Protein AF-A0A099FGS6-F1 (afdb_monomer)

Structure (mmCIF, N/CA/C/O backbone):
data_AF-A0A099FGS6-F1
#
_entry.id   AF-A0A099FGS6-F1
#
loop_
_atom_site.group_PDB
_atom_site.id
_atom_site.type_symbol
_atom_site.label_atom_id
_atom_site.label_alt_id
_atom_site.label_comp_id
_atom_site.label_asym_id
_atom_site.label_entity_id
_atom_site.label_seq_id
_atom_site.pdbx_PDB_ins_code
_atom_site.Cartn_x
_atom_site.Cartn_y
_atom_site.Cartn_z
_atom_site.occupancy
_atom_site.B_iso_or_equiv
_atom_site.auth_seq_id
_atom_site.auth_comp_id
_atom_site.auth_asym_id
_atom_site.auth_atom_id
_atom_site.pdbx_PDB_model_num
ATOM 1 N N . MET A 1 1 ? -41.614 -48.798 18.870 1.00 38.06 1 MET A N 1
ATOM 2 C CA . MET A 1 1 ? -40.513 -47.875 19.216 1.00 38.06 1 MET A CA 1
ATOM 3 C C . MET A 1 1 ? -39.845 -47.436 17.921 1.00 38.06 1 MET A C 1
ATOM 5 O O . MET A 1 1 ? -39.227 -48.260 17.266 1.00 38.06 1 MET A O 1
ATOM 9 N N . LYS A 1 2 ? -40.063 -46.190 17.487 1.00 33.38 2 LYS A N 1
ATOM 10 C CA . LYS A 1 2 ? -39.388 -45.584 16.330 1.00 33.38 2 LYS A CA 1
ATOM 11 C C . LYS A 1 2 ? -38.651 -44.358 16.857 1.00 33.38 2 LYS A C 1
ATOM 13 O O . LYS A 1 2 ? -39.292 -43.408 17.290 1.00 33.38 2 LYS A O 1
ATOM 18 N N . VAL A 1 3 ? -37.326 -44.445 16.904 1.00 41.66 3 VAL A N 1
ATOM 19 C CA . VAL A 1 3 ? -36.440 -43.338 17.270 1.00 41.66 3 VAL A CA 1
ATOM 20 C C . VAL A 1 3 ? -36.176 -42.555 15.991 1.00 41.66 3 VAL A C 1
ATOM 22 O 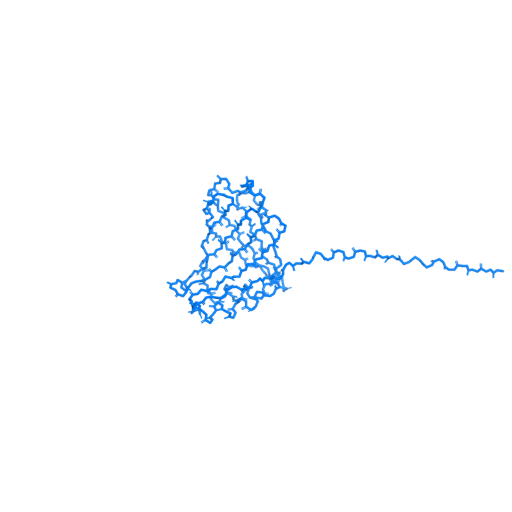O . VAL A 1 3 ? -35.511 -43.053 15.085 1.00 41.66 3 VAL A O 1
ATOM 25 N N . THR A 1 4 ? -36.753 -41.362 15.886 1.00 43.75 4 THR A N 1
ATOM 26 C CA . THR A 1 4 ? -36.512 -40.452 14.764 1.00 43.75 4 THR A CA 1
ATOM 27 C C . THR A 1 4 ? -35.318 -39.575 15.124 1.00 43.75 4 THR A C 1
ATOM 29 O O . THR A 1 4 ? -35.406 -38.726 16.007 1.00 43.75 4 THR A O 1
ATOM 32 N N . CYS A 1 5 ? -34.182 -39.820 14.475 1.00 41.62 5 CYS A N 1
ATOM 33 C CA . CYS A 1 5 ? -32.959 -39.045 14.650 1.00 41.62 5 CYS A CA 1
ATOM 34 C C . CYS A 1 5 ? -33.122 -37.693 13.934 1.00 41.62 5 CYS A C 1
ATOM 36 O O . CYS A 1 5 ? -33.170 -37.639 12.706 1.00 41.62 5 CYS A O 1
ATOM 38 N N . ILE A 1 6 ? -33.249 -36.605 14.696 1.00 49.00 6 ILE A N 1
ATOM 39 C CA . ILE A 1 6 ? -33.266 -35.234 14.171 1.00 49.00 6 ILE A CA 1
ATOM 40 C C . ILE A 1 6 ? -31.815 -34.850 13.880 1.00 49.00 6 ILE A C 1
ATOM 42 O O . ILE A 1 6 ? -31.048 -34.536 14.787 1.00 49.00 6 ILE A O 1
ATOM 46 N N . SER A 1 7 ? -31.426 -34.918 12.611 1.00 46.38 7 SER A N 1
ATOM 47 C CA . SER A 1 7 ? -30.114 -34.465 12.154 1.00 46.38 7 SER A CA 1
ATOM 48 C C . SER A 1 7 ? -30.174 -32.951 11.923 1.00 46.38 7 SER A C 1
ATOM 50 O O . SER A 1 7 ? -30.642 -32.494 10.882 1.00 46.38 7 SER A O 1
ATOM 52 N N . LEU A 1 8 ? -29.741 -32.162 12.913 1.00 46.81 8 LEU A N 1
ATOM 53 C CA . LEU A 1 8 ? -29.487 -30.730 12.745 1.00 46.81 8 LEU A CA 1
ATOM 54 C C . LEU A 1 8 ? -28.248 -30.546 11.855 1.00 46.81 8 LEU A C 1
ATOM 56 O O . LEU A 1 8 ? -27.115 -30.649 12.321 1.00 46.81 8 LEU A O 1
ATOM 60 N N . CYS A 1 9 ? -28.453 -30.245 10.572 1.00 40.44 9 CYS A N 1
ATOM 61 C CA . CYS A 1 9 ? -27.411 -29.633 9.752 1.00 40.44 9 CYS A CA 1
ATOM 62 C C . CYS A 1 9 ? -27.232 -28.182 10.211 1.00 40.44 9 CYS A C 1
ATOM 64 O O . CYS A 1 9 ? -27.965 -27.284 9.802 1.00 40.44 9 CYS A O 1
ATOM 66 N N . LEU A 1 10 ? -26.250 -27.970 11.086 1.00 44.59 10 LEU A N 1
ATOM 67 C CA . LEU A 1 10 ? -25.699 -26.658 11.393 1.00 44.59 10 LEU A CA 1
ATOM 68 C C . LEU A 1 10 ? -24.985 -26.147 10.129 1.00 44.59 10 LEU A C 1
ATOM 70 O O . LEU A 1 10 ? -23.812 -26.434 9.894 1.00 44.59 10 LEU A O 1
ATOM 74 N N . SER A 1 11 ? -25.704 -25.432 9.266 1.00 49.66 11 SER A N 1
ATOM 75 C CA . SER A 1 11 ? -25.095 -24.680 8.170 1.00 49.66 11 SER A CA 1
ATOM 76 C C . SER A 1 11 ? -24.350 -23.490 8.767 1.00 49.66 11 SER A C 1
ATOM 78 O O . SER A 1 11 ? -24.903 -22.406 8.931 1.00 49.66 11 SER A O 1
ATOM 80 N N . ALA A 1 12 ? -23.087 -23.711 9.132 1.00 48.09 12 ALA A N 1
ATOM 81 C CA . ALA A 1 12 ? -22.149 -22.638 9.401 1.00 48.09 12 ALA A CA 1
ATOM 82 C C . ALA A 1 12 ? -22.010 -21.810 8.116 1.00 48.09 12 ALA A C 1
ATOM 84 O O . ALA A 1 12 ? -21.337 -22.209 7.165 1.00 48.09 12 ALA A O 1
ATOM 85 N N . LEU A 1 13 ? -22.699 -20.668 8.088 1.00 46.44 13 LEU A N 1
ATOM 86 C CA . LEU A 1 13 ? -22.450 -19.559 7.178 1.00 46.44 13 LEU A CA 1
ATOM 87 C C . LEU A 1 13 ? -21.025 -19.061 7.438 1.00 46.44 13 LEU A C 1
ATOM 89 O O . LEU A 1 13 ? -20.794 -18.101 8.167 1.00 46.44 13 LEU A O 1
ATOM 93 N N . LEU A 1 14 ? -20.051 -19.752 6.849 1.00 39.25 14 LEU A N 1
ATOM 94 C CA . LEU A 1 14 ? -18.717 -19.227 6.623 1.00 39.25 14 LEU A CA 1
ATOM 95 C C . LEU A 1 14 ? -18.852 -18.146 5.551 1.00 39.25 14 LEU A C 1
ATOM 97 O O . LEU A 1 14 ? -18.531 -18.351 4.382 1.00 39.25 14 LEU A O 1
ATOM 101 N N . TRP A 1 15 ? -19.339 -16.974 5.954 1.00 41.28 15 TRP A N 1
ATOM 102 C CA . TRP A 1 15 ? -19.013 -15.728 5.275 1.00 41.28 15 TRP A CA 1
ATOM 103 C C . TRP A 1 15 ? -17.529 -15.457 5.515 1.00 41.28 15 TRP A C 1
ATOM 105 O O . TRP A 1 15 ? -17.137 -14.596 6.296 1.00 41.28 15 TRP A O 1
ATOM 115 N N . GLY A 1 16 ? -16.685 -16.250 4.854 1.00 36.53 16 GLY A N 1
ATOM 116 C CA . GLY A 1 16 ? -15.336 -15.824 4.558 1.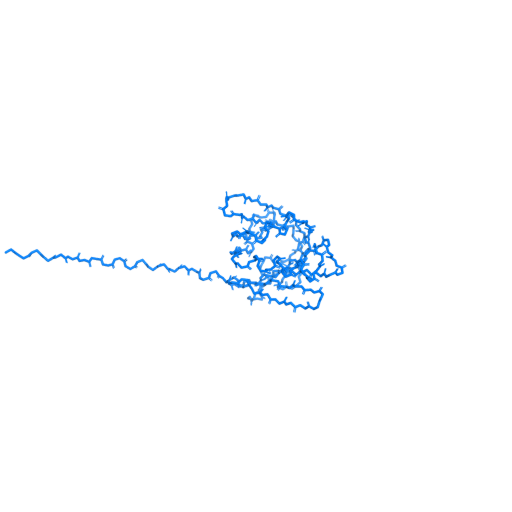00 36.53 16 GLY A CA 1
ATOM 117 C C . GLY A 1 16 ? -15.483 -14.615 3.655 1.00 36.53 16 GLY A C 1
ATOM 118 O O . GLY A 1 16 ? -15.834 -14.765 2.486 1.00 36.53 16 GLY A O 1
ATOM 119 N N . SER A 1 17 ? -15.284 -13.422 4.213 1.00 40.91 17 SER A N 1
ATOM 120 C CA . SER A 1 17 ? -15.055 -12.221 3.425 1.00 40.91 17 SER A CA 1
ATOM 121 C C . SER A 1 17 ? -14.037 -12.596 2.359 1.00 40.91 17 SER A C 1
ATOM 123 O O . SER A 1 17 ? -12.929 -13.028 2.689 1.00 40.91 17 SER A O 1
ATOM 125 N N . ALA A 1 18 ? -14.430 -12.524 1.089 1.00 43.59 18 ALA A N 1
ATOM 126 C CA . ALA A 1 18 ? -13.486 -12.647 -0.001 1.00 43.59 18 ALA A CA 1
ATOM 127 C C . ALA A 1 18 ? -12.505 -11.485 0.168 1.00 43.59 18 ALA A C 1
ATOM 129 O O . ALA A 1 18 ? -12.813 -10.358 -0.208 1.00 43.59 18 ALA A O 1
ATOM 130 N N . ALA A 1 19 ? -11.374 -11.739 0.830 1.00 53.84 19 ALA A N 1
ATOM 131 C CA . ALA A 1 19 ? -10.258 -10.814 0.842 1.00 53.84 19 ALA A CA 1
ATOM 132 C C . ALA A 1 19 ? -9.954 -10.523 -0.627 1.00 53.84 19 ALA A C 1
ATOM 134 O O . ALA A 1 19 ? -9.747 -11.463 -1.409 1.00 53.84 19 ALA A O 1
ATOM 135 N N . GLY A 1 20 ? -10.044 -9.249 -1.006 1.00 59.88 20 GLY A N 1
ATOM 136 C CA . GLY A 1 20 ? -9.745 -8.822 -2.358 1.00 59.88 20 GLY A CA 1
ATOM 137 C C . GLY A 1 20 ? -8.359 -9.341 -2.716 1.00 59.88 20 GLY A C 1
ATOM 138 O O . GLY A 1 20 ? -7.418 -9.269 -1.932 1.00 59.88 20 GLY A O 1
ATOM 139 N N . ALA A 1 21 ? -8.215 -9.964 -3.879 1.00 78.38 21 ALA A N 1
ATOM 140 C CA . ALA A 1 21 ? -6.875 -10.278 -4.341 1.00 78.38 21 ALA A CA 1
ATOM 141 C C . ALA A 1 21 ? -6.220 -8.965 -4.783 1.00 78.38 21 ALA A C 1
ATOM 143 O O . ALA A 1 21 ? -6.818 -8.200 -5.545 1.00 78.38 21 ALA A O 1
ATOM 144 N N . TRP A 1 22 ? -4.987 -8.723 -4.337 1.00 90.06 22 TRP A N 1
ATOM 145 C CA . TRP A 1 22 ? -4.193 -7.603 -4.832 1.00 90.06 22 TRP A CA 1
ATOM 146 C C . TRP A 1 22 ? -4.107 -7.663 -6.358 1.00 90.06 22 TRP A C 1
ATOM 148 O O . TRP A 1 22 ? -3.670 -8.659 -6.940 1.00 90.06 22 TRP A O 1
ATOM 158 N N . THR A 1 23 ? -4.520 -6.582 -7.005 1.00 92.62 23 THR A N 1
ATOM 159 C CA . THR A 1 23 ? -4.425 -6.404 -8.453 1.00 92.62 23 THR A CA 1
ATOM 160 C C . THR A 1 23 ? -3.097 -5.746 -8.798 1.00 92.62 23 THR A C 1
ATOM 162 O O . THR A 1 23 ? -2.574 -4.943 -8.027 1.00 92.62 23 THR A O 1
ATOM 165 N N . LEU A 1 24 ? -2.533 -6.101 -9.954 1.00 93.75 24 LEU A N 1
ATOM 166 C CA . LEU A 1 24 ? -1.245 -5.594 -10.414 1.00 93.75 24 LEU A CA 1
ATOM 167 C C . LEU A 1 24 ? -1.373 -4.873 -11.743 1.00 93.75 24 LEU A C 1
ATOM 169 O O . LEU A 1 24 ? -1.737 -5.472 -12.752 1.00 93.75 24 LEU A O 1
ATOM 173 N N . ASN A 1 25 ? -0.951 -3.617 -11.745 1.00 94.88 25 ASN A N 1
ATOM 174 C CA . ASN A 1 25 ? -0.792 -2.801 -12.934 1.00 94.88 25 ASN A CA 1
ATOM 175 C C . ASN A 1 25 ? 0.702 -2.587 -13.175 1.00 94.88 25 ASN A C 1
ATOM 177 O O . ASN A 1 25 ? 1.429 -2.127 -12.293 1.00 94.88 25 ASN A O 1
ATOM 181 N N . LYS A 1 26 ? 1.181 -2.954 -14.364 1.00 95.44 26 LYS A N 1
ATOM 182 C CA . LYS A 1 26 ? 2.597 -2.855 -14.735 1.00 95.44 26 LYS A CA 1
ATOM 183 C C . LYS A 1 26 ? 2.749 -1.870 -15.883 1.00 95.44 26 LYS A C 1
ATOM 185 O O . LYS A 1 26 ? 2.066 -1.995 -16.893 1.00 95.44 26 LYS A O 1
ATOM 190 N N . SER A 1 27 ? 3.697 -0.957 -15.749 1.00 94.75 27 SER A N 1
ATOM 191 C CA . SER A 1 27 ? 4.166 -0.089 -16.829 1.00 94.75 27 SER A CA 1
ATOM 192 C C . SER A 1 27 ? 5.647 -0.362 -17.104 1.00 94.75 27 SER A C 1
ATOM 194 O O . SER A 1 27 ? 6.284 -1.167 -16.422 1.00 94.75 27 SER A O 1
ATOM 196 N N . ALA A 1 28 ? 6.226 0.305 -18.108 1.00 93.31 28 ALA A N 1
ATOM 197 C CA . ALA A 1 28 ? 7.639 0.119 -18.454 1.00 93.31 28 ALA A CA 1
ATOM 198 C C . ALA A 1 28 ? 8.583 0.361 -17.256 1.00 93.31 28 ALA A C 1
ATOM 200 O O . ALA A 1 28 ? 9.529 -0.400 -17.054 1.00 93.31 28 ALA A O 1
ATOM 201 N N . ASN A 1 29 ? 8.277 1.378 -16.441 1.00 94.88 29 ASN A N 1
ATOM 202 C CA . ASN A 1 29 ? 9.137 1.880 -15.364 1.00 94.88 29 ASN A CA 1
ATOM 203 C C . ASN A 1 29 ? 8.424 2.008 -14.009 1.00 94.88 29 ASN A C 1
ATOM 205 O O . ASN A 1 29 ? 8.921 2.707 -13.128 1.00 94.88 29 ASN A O 1
ATOM 209 N N . SER A 1 30 ? 7.259 1.382 -13.840 1.00 95.62 30 SER A N 1
ATOM 210 C CA . SER A 1 30 ? 6.518 1.399 -12.578 1.00 95.62 30 SER A CA 1
ATOM 211 C C . SER A 1 30 ? 5.647 0.161 -12.419 1.00 95.62 30 SER A C 1
ATOM 213 O O . SER A 1 30 ? 5.263 -0.486 -13.399 1.00 95.62 30 SER A O 1
ATOM 215 N N . VAL A 1 31 ? 5.338 -0.166 -11.168 1.00 95.56 31 VAL A N 1
ATOM 216 C CA . VAL A 1 31 ? 4.354 -1.187 -10.800 1.00 95.56 31 VAL A CA 1
ATOM 217 C C . VAL A 1 31 ? 3.483 -0.621 -9.705 1.00 95.56 31 VAL A C 1
ATOM 219 O O . VAL A 1 31 ? 4.007 -0.105 -8.723 1.00 95.56 31 VAL A O 1
ATOM 222 N N . THR A 1 32 ? 2.176 -0.779 -9.864 1.00 95.25 32 THR A N 1
ATOM 223 C CA . THR A 1 32 ? 1.182 -0.480 -8.839 1.00 95.25 32 THR A CA 1
ATOM 224 C C . THR A 1 32 ? 0.494 -1.776 -8.447 1.00 95.25 32 THR A C 1
ATOM 226 O O . THR A 1 32 ? -0.095 -2.456 -9.289 1.00 95.25 32 THR A O 1
ATOM 229 N N . ALA A 1 33 ? 0.584 -2.120 -7.168 1.00 94.06 33 ALA A N 1
ATOM 230 C CA . ALA A 1 33 ? -0.249 -3.130 -6.542 1.00 94.06 33 ALA A CA 1
ATOM 231 C C . ALA A 1 33 ? -1.390 -2.415 -5.824 1.00 94.06 33 ALA A C 1
ATOM 233 O O . ALA A 1 33 ? -1.129 -1.480 -5.072 1.00 94.06 33 ALA A O 1
ATOM 234 N N . ASN A 1 34 ? -2.633 -2.817 -6.053 1.00 94.88 34 ASN A N 1
ATOM 235 C CA . ASN A 1 34 ? -3.782 -2.169 -5.433 1.00 94.88 34 ASN A CA 1
ATOM 236 C C . ASN A 1 34 ? -4.829 -3.171 -4.965 1.00 94.88 34 ASN A C 1
ATOM 238 O O . ASN A 1 34 ? -4.986 -4.246 -5.539 1.00 94.88 34 ASN A O 1
ATOM 242 N N . GLU A 1 35 ? -5.584 -2.777 -3.954 1.00 94.25 35 GLU A N 1
ATOM 243 C CA . GLU A 1 35 ? -6.701 -3.541 -3.422 1.00 94.25 35 GLU A CA 1
ATOM 244 C C . GLU A 1 35 ? -7.816 -2.591 -2.985 1.00 94.25 35 GLU A C 1
ATOM 246 O O . GLU A 1 35 ? -7.571 -1.431 -2.653 1.00 94.25 35 GLU A O 1
ATOM 251 N N . ILE A 1 36 ? -9.048 -3.088 -3.002 1.00 93.81 36 ILE A N 1
ATOM 252 C CA . ILE A 1 36 ? -10.213 -2.401 -2.455 1.00 93.81 36 ILE A CA 1
ATOM 253 C C . ILE A 1 36 ? -10.720 -3.225 -1.277 1.00 93.81 36 ILE A C 1
ATOM 255 O O . ILE A 1 36 ? -11.008 -4.412 -1.431 1.00 93.81 36 ILE A O 1
ATOM 259 N N . VAL A 1 37 ? -10.849 -2.584 -0.117 1.00 92.00 37 VAL A N 1
ATOM 260 C CA . VAL A 1 37 ? -11.366 -3.187 1.110 1.00 92.00 37 VAL A CA 1
ATOM 261 C C . VAL A 1 37 ? -12.439 -2.281 1.692 1.00 92.00 37 VAL A C 1
ATOM 263 O O . VAL A 1 37 ? -12.150 -1.209 2.220 1.00 92.00 37 VAL A O 1
ATOM 266 N N . GLY A 1 38 ? -13.695 -2.719 1.596 1.00 91.56 38 GLY A N 1
ATOM 267 C CA . GLY A 1 38 ? -14.835 -1.911 2.021 1.00 91.56 38 GLY A CA 1
ATOM 268 C C . GLY A 1 38 ? -14.932 -0.608 1.223 1.00 91.56 38 GLY A C 1
ATOM 269 O O . GLY A 1 38 ? -15.000 -0.636 -0.004 1.00 91.56 38 GLY A O 1
ATOM 270 N N . ASP A 1 39 ? -14.935 0.524 1.926 1.00 92.31 39 ASP A N 1
ATOM 271 C CA . ASP A 1 39 ? -14.970 1.881 1.368 1.00 92.31 39 ASP A CA 1
ATOM 272 C C . ASP A 1 39 ? -13.572 2.462 1.093 1.00 92.31 39 ASP A C 1
ATOM 274 O O . ASP A 1 39 ? -13.454 3.635 0.739 1.00 92.31 39 ASP A O 1
ATOM 278 N N . ARG A 1 40 ? -12.502 1.667 1.236 1.00 92.69 40 ARG A N 1
ATOM 279 C CA . ARG A 1 40 ? -11.123 2.117 1.024 1.00 92.69 40 ARG A CA 1
ATOM 280 C C . ARG A 1 40 ? -10.479 1.434 -0.170 1.00 92.69 40 ARG A C 1
ATOM 282 O O . ARG A 1 40 ? -10.608 0.227 -0.355 1.00 92.69 40 ARG A O 1
ATOM 289 N N . ALA A 1 41 ? -9.720 2.201 -0.942 1.00 93.94 41 ALA A N 1
ATOM 290 C CA . ALA A 1 41 ? -8.766 1.670 -1.907 1.00 93.94 41 ALA A CA 1
ATOM 291 C C . ALA A 1 41 ? -7.351 1.916 -1.391 1.00 93.94 41 ALA A C 1
ATOM 293 O O . ALA A 1 41 ? -7.021 3.035 -1.017 1.00 93.94 41 ALA A O 1
ATOM 294 N N . ILE A 1 42 ? -6.514 0.885 -1.382 1.00 93.75 42 ILE A N 1
ATOM 295 C CA . ILE A 1 42 ? -5.093 0.991 -1.063 1.00 93.75 42 ILE A CA 1
ATOM 296 C C . ILE A 1 42 ? -4.281 0.702 -2.318 1.00 93.75 42 ILE A C 1
ATOM 298 O O . ILE A 1 42 ? -4.579 -0.226 -3.069 1.00 93.75 42 ILE A O 1
ATOM 302 N N . SER A 1 43 ? -3.244 1.494 -2.555 1.00 94.19 43 SER A N 1
ATOM 303 C CA . SER A 1 43 ? -2.287 1.265 -3.626 1.00 94.19 43 SER A CA 1
ATOM 304 C C . SER A 1 43 ? -0.861 1.435 -3.125 1.00 94.19 43 SER A C 1
ATOM 306 O O . SER A 1 43 ? -0.572 2.282 -2.282 1.00 94.19 43 SER A O 1
ATOM 308 N N . ILE A 1 44 ? 0.033 0.602 -3.642 1.00 93.38 44 ILE A N 1
ATOM 309 C CA . ILE A 1 44 ? 1.466 0.649 -3.389 1.00 93.38 44 ILE A CA 1
ATOM 310 C C . ILE A 1 44 ? 2.155 0.665 -4.740 1.00 93.38 44 ILE A C 1
ATOM 312 O O . ILE A 1 44 ? 2.020 -0.269 -5.533 1.00 93.38 44 ILE A O 1
ATOM 316 N N . THR A 1 45 ? 2.884 1.741 -4.997 1.00 94.38 45 THR A N 1
ATOM 317 C CA . THR A 1 45 ? 3.506 2.011 -6.286 1.00 94.38 45 THR A CA 1
ATOM 318 C C . THR A 1 45 ? 5.009 2.160 -6.135 1.00 94.38 45 THR A C 1
ATOM 320 O O . THR A 1 45 ? 5.484 2.863 -5.247 1.00 94.38 45 THR A O 1
ATOM 323 N N . CYS A 1 46 ? 5.763 1.525 -7.029 1.00 93.81 46 CYS A N 1
ATOM 324 C CA . CYS A 1 46 ? 7.191 1.772 -7.196 1.00 93.81 46 CYS A CA 1
ATOM 325 C C . CYS A 1 46 ? 7.482 2.424 -8.543 1.00 93.81 46 CYS A C 1
ATOM 327 O O . CYS A 1 46 ? 6.734 2.242 -9.509 1.00 93.81 46 CYS A O 1
ATOM 329 N N . TYR A 1 47 ? 8.620 3.111 -8.618 1.00 95.06 47 TYR A N 1
ATOM 330 C CA . TYR A 1 47 ? 9.125 3.712 -9.845 1.00 95.06 47 TYR A CA 1
ATOM 331 C C . TYR A 1 47 ? 10.608 3.394 -10.037 1.00 95.06 47 TYR A C 1
ATOM 333 O O . TYR A 1 47 ? 11.391 3.486 -9.098 1.00 95.06 47 TYR A O 1
ATOM 341 N N . ARG A 1 48 ? 11.023 3.103 -11.275 1.00 94.69 48 ARG A N 1
ATOM 342 C CA . ARG A 1 48 ? 12.430 2.831 -11.629 1.00 94.69 48 ARG A CA 1
ATOM 343 C C . ARG A 1 48 ? 13.370 3.993 -11.312 1.00 94.69 48 ARG A C 1
ATOM 345 O O . ARG A 1 48 ? 14.523 3.775 -10.972 1.00 94.69 48 ARG A O 1
ATOM 352 N N . HIS A 1 49 ? 12.893 5.228 -11.451 1.00 93.12 49 HIS A N 1
ATOM 353 C CA . HIS A 1 49 ? 13.694 6.423 -11.174 1.00 93.12 49 HIS A CA 1
ATOM 354 C C . HIS A 1 49 ? 13.815 6.733 -9.671 1.00 93.12 49 HIS A C 1
ATOM 356 O O . HIS A 1 49 ? 14.528 7.661 -9.308 1.00 93.12 49 HIS A O 1
ATOM 362 N N . ALA A 1 50 ? 13.123 5.977 -8.812 1.00 91.31 50 ALA A N 1
ATOM 363 C CA . ALA A 1 50 ? 13.136 6.142 -7.364 1.00 91.31 50 ALA A CA 1
ATOM 364 C C . ALA A 1 50 ? 13.195 4.763 -6.663 1.00 91.31 50 ALA A C 1
ATOM 366 O O . ALA A 1 50 ? 12.249 4.372 -5.978 1.00 91.31 50 ALA A O 1
ATOM 367 N N . PRO A 1 51 ? 14.285 3.992 -6.858 1.00 87.25 51 PRO A N 1
ATOM 368 C CA . PRO A 1 51 ? 14.408 2.615 -6.365 1.00 87.25 51 PRO A CA 1
ATOM 369 C C . PRO A 1 51 ? 14.603 2.527 -4.842 1.00 87.25 51 PRO A C 1
ATOM 371 O O . PRO A 1 51 ? 14.653 1.442 -4.277 1.00 87.25 51 PRO A O 1
ATOM 374 N N . ASP A 1 52 ? 14.731 3.656 -4.154 1.00 88.94 52 ASP A N 1
ATOM 375 C CA . ASP A 1 52 ? 14.872 3.740 -2.702 1.00 88.94 52 ASP A CA 1
ATOM 376 C C . ASP A 1 52 ? 13.524 3.912 -1.984 1.00 88.94 52 ASP A C 1
ATOM 378 O O . ASP A 1 52 ? 13.484 3.973 -0.753 1.00 88.94 52 ASP A O 1
ATOM 382 N N . ARG A 1 53 ? 12.410 4.001 -2.725 1.00 90.12 53 ARG A N 1
ATOM 383 C CA . ARG A 1 53 ? 11.103 4.343 -2.158 1.00 90.12 53 ARG A CA 1
ATOM 384 C C . ARG A 1 53 ? 9.916 3.706 -2.878 1.00 90.12 53 ARG A C 1
ATOM 386 O O . ARG A 1 53 ? 9.937 3.451 -4.078 1.00 90.12 53 ARG A O 1
ATOM 393 N N . ILE A 1 54 ? 8.844 3.506 -2.120 1.00 90.94 54 ILE A N 1
ATOM 394 C CA . ILE A 1 54 ? 7.507 3.185 -2.625 1.00 90.94 54 ILE A CA 1
ATOM 395 C C . ILE A 1 54 ? 6.519 4.233 -2.139 1.00 90.94 54 ILE A C 1
ATOM 397 O O . ILE A 1 54 ? 6.595 4.702 -1.004 1.00 90.94 54 ILE A O 1
ATOM 401 N N . THR A 1 55 ? 5.572 4.577 -2.997 1.00 92.31 55 THR A N 1
ATOM 402 C CA . THR A 1 55 ? 4.432 5.409 -2.635 1.00 92.31 55 THR A CA 1
ATOM 403 C C . THR A 1 55 ? 3.308 4.504 -2.168 1.00 92.31 55 THR A C 1
ATOM 405 O O . THR A 1 55 ? 2.915 3.593 -2.894 1.00 92.31 55 THR A O 1
ATOM 408 N N . ILE A 1 56 ? 2.780 4.759 -0.978 1.00 92.81 56 ILE A N 1
ATOM 409 C CA . ILE A 1 56 ? 1.514 4.199 -0.516 1.00 92.81 56 ILE A CA 1
ATOM 410 C C . ILE A 1 56 ? 0.443 5.273 -0.650 1.00 92.81 56 ILE A C 1
ATOM 412 O O . ILE A 1 56 ? 0.660 6.419 -0.265 1.00 92.81 56 ILE A O 1
ATOM 416 N N . SER A 1 57 ? -0.709 4.911 -1.195 1.00 93.62 57 SER A N 1
ATOM 417 C CA . SER A 1 57 ? -1.877 5.779 -1.202 1.00 93.62 57 SER A CA 1
ATOM 418 C C . SER A 1 57 ? -3.098 5.024 -0.708 1.00 93.62 57 SER A C 1
ATOM 420 O O . SER A 1 57 ? -3.277 3.847 -1.022 1.00 93.62 57 SER A O 1
ATOM 422 N N . ILE A 1 58 ? -3.911 5.702 0.097 1.00 93.62 58 ILE A N 1
ATOM 423 C CA . ILE A 1 58 ? -5.165 5.182 0.633 1.00 93.62 58 ILE A CA 1
ATOM 424 C C . ILE A 1 58 ? -6.250 6.188 0.279 1.00 93.62 58 ILE A C 1
ATOM 426 O O . ILE A 1 58 ? -6.165 7.339 0.691 1.00 93.62 58 ILE A O 1
ATOM 430 N N . SER A 1 59 ? -7.264 5.768 -0.464 1.00 93.38 59 SER A N 1
ATOM 431 C CA . SER A 1 59 ? -8.377 6.613 -0.895 1.00 93.38 59 SER A CA 1
ATOM 432 C C . SER A 1 59 ? -9.681 6.185 -0.233 1.00 93.38 59 SER A C 1
ATOM 434 O O . SER A 1 59 ? -9.917 4.998 -0.015 1.00 93.38 59 SER A O 1
ATOM 436 N N . ASP A 1 60 ? -10.532 7.159 0.065 1.00 92.62 60 ASP A N 1
ATOM 437 C CA . ASP A 1 60 ? -11.890 7.006 0.569 1.00 92.62 60 ASP A CA 1
ATOM 438 C C . ASP A 1 60 ? -12.847 7.040 -0.618 1.00 92.62 60 ASP A C 1
ATOM 440 O O . ASP A 1 60 ? -13.127 8.085 -1.216 1.00 92.62 60 ASP A O 1
ATOM 444 N N . LEU A 1 61 ? -13.358 5.865 -0.962 1.00 92.62 61 LEU A N 1
ATOM 445 C CA . LEU A 1 61 ? -14.294 5.686 -2.060 1.00 92.62 61 LEU A CA 1
ATOM 446 C C . LEU A 1 61 ? -15.677 6.259 -1.730 1.00 92.62 61 LEU A C 1
ATOM 448 O O . LEU A 1 61 ? -16.439 6.541 -2.650 1.00 92.62 61 LEU A O 1
ATOM 452 N N . SER A 1 62 ? -15.988 6.490 -0.448 1.00 91.94 62 SER A N 1
ATOM 453 C CA . SER A 1 62 ? -17.217 7.180 -0.035 1.00 91.94 62 SER A CA 1
ATOM 454 C C . SER A 1 62 ? -17.151 8.698 -0.235 1.00 91.94 62 SER A C 1
ATOM 456 O O . SER A 1 62 ? -18.178 9.367 -0.136 1.00 91.94 62 SER A O 1
ATOM 458 N N . GLN A 1 63 ? -15.961 9.239 -0.539 1.00 89.25 63 GLN A N 1
ATOM 459 C CA . GLN A 1 63 ? -15.710 10.668 -0.767 1.00 89.25 63 GLN A CA 1
ATOM 460 C C . GLN A 1 63 ? -16.054 11.559 0.439 1.00 89.25 63 GLN A C 1
ATOM 462 O O . GLN A 1 63 ? -16.222 12.768 0.295 1.00 89.25 63 GLN A O 1
ATOM 467 N N . THR A 1 64 ? -16.141 10.987 1.641 1.00 87.25 64 THR A N 1
ATOM 468 C CA . THR A 1 64 ? -16.388 11.756 2.868 1.00 87.25 64 THR A CA 1
ATOM 469 C C . THR A 1 64 ? -15.125 12.438 3.377 1.00 87.25 64 THR A C 1
ATOM 471 O O . THR A 1 64 ? -15.211 13.428 4.099 1.00 87.25 64 THR A O 1
ATOM 474 N N . GLY A 1 65 ? -13.953 11.893 3.034 1.00 81.81 65 GLY A N 1
ATOM 475 C CA . GLY A 1 65 ? -12.667 12.349 3.556 1.00 81.81 65 GLY A CA 1
ATOM 476 C C . GLY A 1 65 ? -12.465 12.004 5.031 1.00 81.81 65 GLY A C 1
ATOM 477 O O . GLY A 1 65 ? -11.522 12.497 5.646 1.00 81.81 65 GLY A O 1
ATOM 478 N N . ARG A 1 66 ? -13.327 11.154 5.611 1.00 79.94 66 ARG A N 1
ATOM 479 C CA . ARG A 1 66 ? -13.255 10.814 7.032 1.00 79.94 66 ARG A CA 1
ATOM 480 C C . ARG A 1 66 ? -11.950 10.083 7.336 1.00 79.94 66 ARG A C 1
ATOM 482 O O . ARG A 1 66 ? -11.696 9.009 6.771 1.00 79.94 66 ARG A O 1
ATOM 489 N N . GLY A 1 67 ? -11.187 10.640 8.271 1.00 74.75 67 GLY A N 1
ATOM 490 C CA . GLY A 1 67 ? -9.863 10.181 8.685 1.00 74.75 67 GLY A CA 1
ATOM 491 C C . GLY A 1 67 ? -8.704 10.790 7.892 1.00 74.75 67 GLY A C 1
ATOM 492 O O . GLY A 1 67 ? -7.569 10.395 8.138 1.00 74.75 67 GLY A O 1
ATOM 493 N N . PHE A 1 68 ? -8.971 11.699 6.943 1.00 79.50 68 PHE A N 1
ATOM 494 C CA . PHE A 1 68 ? -7.986 12.329 6.051 1.00 79.50 68 PHE A CA 1
ATOM 495 C C . PHE A 1 68 ? -7.899 13.856 6.226 1.00 79.50 68 PHE A C 1
ATOM 497 O O . PHE A 1 68 ? -7.446 14.575 5.345 1.00 79.50 68 PHE A O 1
ATOM 504 N N . GLU A 1 69 ? -8.343 14.384 7.364 1.00 79.31 69 GLU A N 1
ATOM 505 C CA . GLU A 1 69 ? -8.580 15.819 7.559 1.00 79.31 69 GLU A CA 1
ATOM 506 C C . GLU A 1 69 ? -7.297 16.646 7.746 1.00 79.31 69 GLU A C 1
ATOM 508 O O . GLU A 1 69 ? -7.324 17.873 7.654 1.00 79.31 69 GLU A O 1
ATOM 513 N N . ARG A 1 70 ? -6.170 15.996 8.047 1.00 80.31 70 ARG A N 1
ATOM 514 C CA . ARG A 1 70 ? -4.891 16.661 8.317 1.00 80.31 70 ARG A CA 1
ATOM 515 C C . ARG A 1 70 ? -3.714 15.742 8.041 1.00 80.31 70 ARG A C 1
ATOM 517 O O . ARG A 1 70 ? -3.842 14.519 8.114 1.00 80.31 70 ARG A O 1
ATOM 524 N N . GLU A 1 71 ? -2.549 16.342 7.819 1.00 82.62 71 GLU A N 1
ATOM 525 C CA . GLU A 1 71 ? -1.293 15.600 7.853 1.00 82.62 71 GLU A CA 1
ATOM 526 C C . GLU A 1 71 ? -1.174 14.878 9.194 1.00 82.62 71 GLU A C 1
ATOM 528 O O . GLU A 1 71 ? -1.287 15.483 10.265 1.00 82.62 71 GLU A O 1
ATOM 533 N N . THR A 1 72 ? -1.021 13.561 9.120 1.00 81.19 72 THR A N 1
ATOM 534 C CA . THR A 1 72 ? -1.019 12.696 10.294 1.00 81.19 72 THR A CA 1
ATOM 535 C C . THR A 1 72 ? 0.124 11.697 10.156 1.00 81.19 72 THR A C 1
ATOM 537 O O . THR A 1 72 ? 0.295 11.113 9.081 1.00 81.19 72 THR A O 1
ATOM 540 N N . PRO A 1 73 ? 0.932 11.489 11.211 1.00 88.75 73 PRO A N 1
ATOM 541 C CA . PRO A 1 73 ? 1.888 10.396 11.224 1.00 88.75 73 PRO A CA 1
ATOM 542 C C . PRO A 1 73 ? 1.123 9.073 11.195 1.00 88.75 73 PRO A C 1
ATOM 544 O O . PRO A 1 73 ? 0.283 8.802 12.055 1.00 88.75 73 PRO A O 1
ATOM 547 N N . LEU A 1 74 ? 1.419 8.248 10.199 1.00 90.94 74 LEU A N 1
ATOM 548 C CA . LEU A 1 74 ? 0.805 6.945 10.010 1.00 90.94 74 LEU A CA 1
ATOM 549 C C . LEU A 1 74 ? 1.800 5.841 10.349 1.00 90.94 74 LEU A C 1
ATOM 551 O O . LEU A 1 74 ? 3.011 5.981 10.170 1.00 90.94 74 LEU A O 1
ATOM 555 N N . MET A 1 75 ? 1.269 4.721 10.824 1.00 93.00 75 MET A N 1
ATOM 556 C CA . MET A 1 75 ? 2.014 3.495 11.065 1.00 93.00 75 MET A CA 1
ATOM 557 C C . MET A 1 75 ? 1.442 2.378 10.197 1.00 93.00 75 MET A C 1
ATOM 559 O O . MET A 1 75 ? 0.299 1.963 10.388 1.00 93.00 75 MET A O 1
ATOM 563 N N . ALA A 1 76 ? 2.241 1.871 9.261 1.00 92.69 76 ALA A N 1
ATOM 564 C CA . ALA A 1 76 ? 1.958 0.625 8.564 1.00 92.69 76 ALA A CA 1
ATOM 565 C C 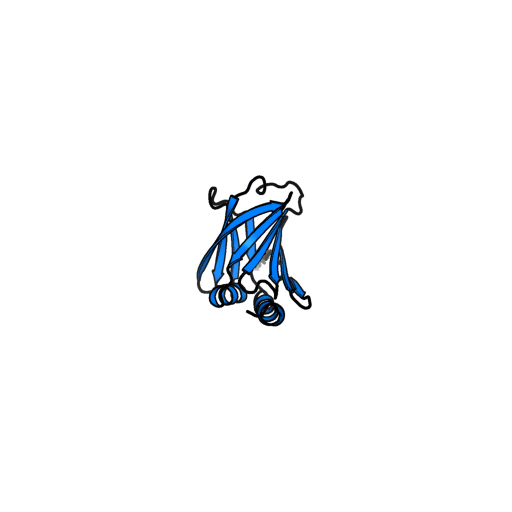. ALA A 1 76 ? 2.461 -0.554 9.399 1.00 92.69 76 ALA A C 1
ATOM 567 O O . ALA A 1 76 ? 3.639 -0.617 9.740 1.00 92.69 76 ALA A O 1
ATOM 568 N N . TRP A 1 77 ? 1.582 -1.504 9.681 1.00 94.25 77 TRP A N 1
ATOM 569 C CA . TRP A 1 77 ? 1.870 -2.778 10.319 1.00 94.25 77 TRP A CA 1
ATOM 570 C C . TRP A 1 77 ? 1.721 -3.888 9.292 1.00 94.25 77 TRP A C 1
ATOM 572 O O . TRP A 1 77 ? 0.624 -4.130 8.792 1.00 94.25 77 TRP A O 1
ATOM 582 N N . VAL A 1 78 ? 2.809 -4.588 8.999 1.00 92.69 78 VAL A N 1
ATOM 583 C CA . VAL A 1 78 ? 2.784 -5.781 8.153 1.00 92.69 78 VAL A CA 1
ATOM 584 C C . VAL A 1 78 ? 3.048 -6.993 9.014 1.00 92.69 78 VAL A C 1
ATOM 586 O O . VAL A 1 78 ? 4.029 -7.026 9.751 1.00 92.69 78 VAL A O 1
ATOM 589 N N . ARG A 1 79 ? 2.170 -7.987 8.928 1.00 94.75 79 ARG A N 1
ATOM 590 C CA . ARG A 1 79 ? 2.254 -9.231 9.692 1.00 94.75 79 ARG A CA 1
ATOM 591 C C . ARG A 1 79 ? 2.553 -10.389 8.754 1.00 94.75 79 ARG A C 1
ATOM 593 O O . ARG A 1 79 ? 1.935 -10.492 7.698 1.00 94.75 79 ARG A O 1
ATOM 600 N N . LEU A 1 80 ? 3.488 -11.250 9.139 1.00 93.56 80 LEU A N 1
ATOM 601 C CA . LEU A 1 80 ? 3.763 -12.518 8.469 1.00 93.56 80 LEU A CA 1
ATOM 602 C C . LEU A 1 80 ? 2.898 -13.647 9.052 1.00 93.56 80 LEU A C 1
ATOM 604 O O . LEU A 1 80 ? 2.519 -13.572 10.223 1.00 93.56 80 LEU A O 1
ATOM 608 N N . PRO A 1 81 ? 2.691 -14.742 8.297 1.00 91.94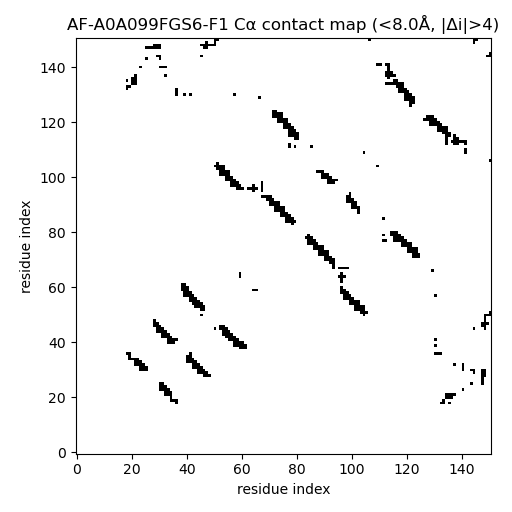 81 PRO A N 1
ATOM 609 C CA . PRO A 1 81 ? 1.977 -15.924 8.787 1.00 91.94 81 PRO A CA 1
ATOM 610 C C . PRO A 1 81 ? 2.594 -16.566 10.040 1.00 91.94 81 PRO A C 1
ATOM 612 O O . PRO A 1 81 ? 1.898 -17.212 10.816 1.00 91.94 81 PRO A O 1
ATOM 615 N N . ASP A 1 82 ? 3.903 -16.387 10.259 1.00 92.88 82 ASP A N 1
ATOM 616 C CA . ASP A 1 82 ? 4.616 -16.881 11.449 1.00 92.88 82 ASP A CA 1
ATOM 617 C C . ASP A 1 82 ? 4.420 -15.996 12.699 1.00 92.88 82 ASP A C 1
ATOM 619 O O . ASP A 1 82 ? 4.985 -16.264 13.758 1.00 92.88 82 ASP A O 1
ATOM 623 N N . GLY A 1 83 ? 3.622 -14.931 12.583 1.00 92.88 83 GLY A N 1
ATOM 624 C CA . GLY A 1 83 ? 3.303 -13.995 13.654 1.00 92.88 83 GLY A CA 1
ATOM 625 C C . GLY A 1 83 ? 4.291 -12.841 13.817 1.00 92.88 83 GLY A C 1
ATOM 626 O O . GLY A 1 83 ? 3.985 -11.891 14.549 1.00 92.88 83 GLY A O 1
ATOM 627 N N . ARG A 1 84 ? 5.439 -12.851 13.123 1.00 94.00 84 ARG A N 1
ATO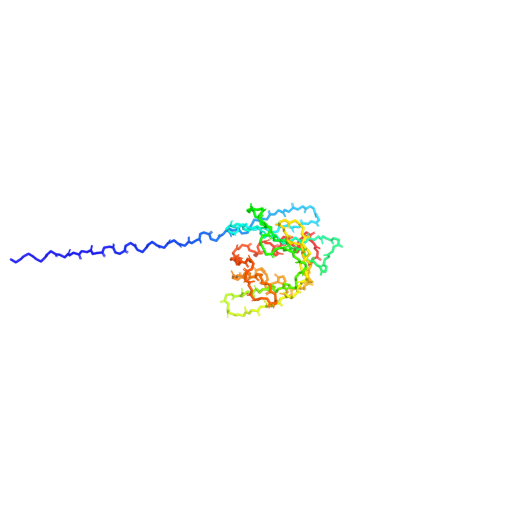M 628 C CA . ARG A 1 84 ? 6.342 -11.694 13.108 1.00 94.00 84 ARG A CA 1
ATOM 629 C C . ARG A 1 84 ? 5.640 -10.497 12.489 1.00 94.00 84 ARG A C 1
ATOM 631 O O . ARG A 1 84 ? 4.879 -10.613 11.533 1.00 94.00 84 ARG A O 1
ATOM 638 N N . THR A 1 85 ? 5.921 -9.325 13.042 1.00 93.50 85 THR A N 1
ATOM 639 C CA . THR A 1 85 ? 5.327 -8.070 12.591 1.00 93.50 85 THR A CA 1
ATOM 640 C C . THR A 1 85 ? 6.425 -7.047 12.362 1.00 93.50 85 THR A C 1
ATOM 642 O O . THR A 1 85 ? 7.319 -6.894 13.194 1.00 93.50 85 THR A O 1
ATOM 645 N N . MET A 1 86 ? 6.349 -6.345 11.240 1.00 91.69 86 MET A N 1
ATOM 646 C CA . MET A 1 86 ? 7.163 -5.177 10.954 1.00 91.69 86 MET A CA 1
ATOM 647 C C . MET A 1 86 ? 6.2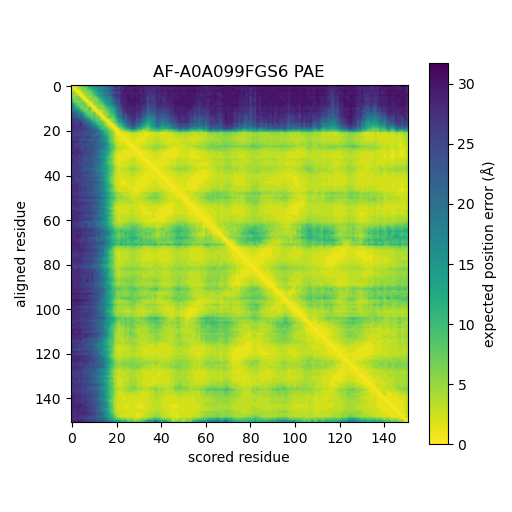87 -3.934 10.955 1.00 91.69 86 MET A C 1
ATOM 649 O O . MET A 1 86 ? 5.109 -3.989 10.602 1.00 91.69 86 MET A O 1
ATOM 653 N N . LYS A 1 87 ? 6.880 -2.818 11.375 1.00 91.25 87 LYS A N 1
ATOM 654 C CA . LYS A 1 87 ? 6.218 -1.526 11.434 1.00 91.25 87 LYS A CA 1
ATOM 655 C C . LYS A 1 87 ? 7.008 -0.478 10.663 1.00 91.25 87 LYS A C 1
ATOM 657 O O . LYS A 1 87 ? 8.237 -0.453 10.759 1.00 91.25 87 LYS A O 1
ATOM 662 N N . TRP A 1 88 ? 6.305 0.400 9.963 1.00 89.12 88 TRP A N 1
ATOM 663 C CA . TRP A 1 88 ? 6.893 1.544 9.275 1.00 89.12 88 TRP A CA 1
ATOM 664 C C . TRP A 1 88 ? 6.092 2.798 9.553 1.00 89.12 88 TRP A C 1
ATOM 666 O O . TRP A 1 88 ? 4.887 2.836 9.319 1.00 89.12 88 TRP A O 1
ATOM 676 N N . SER A 1 89 ? 6.785 3.825 10.029 1.00 89.56 89 SER A N 1
ATOM 677 C CA . SER A 1 89 ? 6.204 5.150 10.177 1.00 89.56 89 SER A CA 1
ATOM 678 C C . SER A 1 89 ? 6.396 5.934 8.884 1.00 89.56 89 SER A C 1
ATOM 680 O O . SER A 1 89 ? 7.474 5.882 8.287 1.00 89.56 89 SER A O 1
ATOM 682 N N . PHE A 1 90 ? 5.360 6.642 8.453 1.00 88.19 90 PHE A N 1
ATOM 683 C CA . PHE A 1 90 ? 5.420 7.574 7.334 1.00 88.19 90 PHE A CA 1
ATOM 684 C C . PHE A 1 90 ? 4.421 8.711 7.555 1.00 88.19 90 PHE A C 1
ATOM 686 O O . PHE A 1 90 ? 3.390 8.523 8.199 1.00 88.19 90 PHE A O 1
ATOM 693 N N . SER A 1 91 ? 4.708 9.895 7.019 1.00 85.19 91 SER A N 1
ATOM 694 C CA . SER A 1 91 ? 3.727 10.982 6.995 1.00 85.19 91 SER A CA 1
ATOM 695 C C . SER A 1 91 ? 2.794 10.791 5.805 1.00 85.19 91 SER A C 1
ATOM 697 O O . SER A 1 91 ? 3.256 10.640 4.671 1.00 85.19 91 SER A O 1
ATOM 699 N N . GLY A 1 92 ? 1.488 10.776 6.066 1.00 82.31 92 GLY A N 1
ATOM 700 C CA . GLY A 1 92 ? 0.475 10.869 5.022 1.00 82.31 92 GLY A CA 1
ATOM 701 C C . GLY A 1 92 ? 0.135 12.332 4.765 1.00 82.31 92 GLY A C 1
ATOM 702 O O . GLY A 1 92 ? -0.282 13.029 5.689 1.00 82.31 92 GLY A O 1
ATOM 703 N N . VAL A 1 93 ? 0.278 12.785 3.520 1.00 87.19 93 VAL A N 1
ATOM 704 C CA . VAL A 1 93 ? -0.211 14.097 3.081 1.00 87.19 93 VAL A CA 1
ATOM 705 C C . VAL A 1 93 ? -1.639 13.925 2.555 1.00 87.19 93 VAL A C 1
ATOM 707 O O . VAL A 1 93 ? -1.849 13.076 1.681 1.00 87.19 93 VAL A O 1
ATOM 710 N N . PRO A 1 94 ? -2.630 14.656 3.098 1.00 87.31 94 PRO A N 1
ATOM 711 C CA . PRO A 1 94 ? -3.986 14.629 2.576 1.00 87.31 94 PRO A CA 1
ATOM 712 C C . PRO A 1 94 ? -4.046 15.134 1.138 1.00 87.31 94 PRO A C 1
ATOM 714 O O . PRO A 1 94 ? -3.540 16.209 0.822 1.00 87.31 94 PRO A O 1
ATOM 717 N N . GLU A 1 95 ? -4.745 14.394 0.290 1.00 86.50 95 GLU A N 1
ATOM 718 C CA . GLU A 1 95 ? -5.044 14.745 -1.094 1.00 86.50 95 GLU A CA 1
ATOM 719 C C . GLU A 1 95 ? -6.552 14.581 -1.324 1.00 86.50 95 GLU A C 1
ATOM 721 O O . GLU A 1 95 ? -7.027 13.618 -1.925 1.00 86.50 95 GLU A O 1
ATOM 726 N N . GLY A 1 96 ? -7.336 15.511 -0.768 1.00 87.00 96 GLY A N 1
ATOM 727 C CA . GLY A 1 96 ? -8.797 15.419 -0.772 1.00 87.00 96 GLY A CA 1
ATOM 728 C C . GLY A 1 96 ? -9.274 14.203 0.037 1.00 87.00 96 GLY A C 1
ATOM 729 O O . GLY A 1 96 ? -8.900 14.078 1.202 1.00 87.00 96 GLY A O 1
ATOM 730 N N . PRO A 1 97 ? -10.075 13.286 -0.537 1.00 88.69 97 PRO A N 1
ATOM 731 C CA . PRO A 1 97 ? -10.510 12.070 0.141 1.00 88.69 97 PRO A CA 1
ATOM 732 C C . PRO A 1 97 ? -9.442 10.965 0.065 1.00 88.69 97 PRO A C 1
ATOM 734 O O . PRO A 1 97 ? -9.777 9.796 -0.101 1.00 88.69 97 PRO A O 1
ATOM 737 N N . ALA A 1 98 ? -8.158 11.301 0.144 1.00 89.88 98 ALA A N 1
ATOM 738 C CA . ALA A 1 98 ? -7.074 10.330 0.106 1.00 89.88 98 ALA A CA 1
ATOM 739 C C . ALA A 1 98 ? -5.877 10.777 0.948 1.00 89.88 98 ALA A C 1
ATOM 741 O O . ALA A 1 98 ? -5.716 11.953 1.257 1.00 89.88 98 ALA A O 1
ATOM 742 N N . PHE A 1 99 ? -5.008 9.823 1.265 1.00 89.56 99 PHE A N 1
ATOM 743 C CA . PHE A 1 99 ? -3.640 10.059 1.698 1.00 89.56 99 PHE A CA 1
ATOM 744 C C . PHE A 1 99 ? -2.665 9.552 0.644 1.00 89.56 99 PHE A C 1
ATOM 746 O O . PHE A 1 99 ? -2.881 8.490 0.052 1.00 89.56 99 PHE A O 1
ATOM 753 N N . ALA A 1 100 ? -1.548 10.254 0.497 1.00 90.00 100 ALA A N 1
ATOM 754 C CA . ALA A 1 100 ? -0.350 9.742 -0.149 1.00 90.00 100 ALA A CA 1
ATOM 755 C C . ALA A 1 100 ? 0.839 9.856 0.811 1.00 90.00 100 ALA A C 1
ATOM 757 O O . ALA A 1 100 ? 0.998 10.841 1.530 1.00 90.00 100 ALA A O 1
ATOM 758 N N . GLY A 1 101 ? 1.672 8.824 0.841 1.00 90.38 101 GLY A N 1
ATOM 759 C CA . GLY A 1 101 ? 2.858 8.758 1.681 1.00 90.38 101 GLY A CA 1
ATOM 760 C C . GLY A 1 101 ? 3.981 8.011 0.983 1.00 90.38 101 GLY A C 1
ATOM 761 O O . GLY A 1 101 ? 3.757 7.233 0.055 1.00 90.38 101 GLY A O 1
ATOM 762 N N . VAL A 1 102 ? 5.208 8.244 1.432 1.00 89.62 102 VAL A N 1
ATOM 763 C CA . VAL A 1 102 ? 6.402 7.594 0.886 1.00 89.62 102 VAL A CA 1
ATOM 764 C C . VAL A 1 102 ? 7.030 6.729 1.966 1.00 89.62 102 VAL A C 1
ATOM 766 O O . VAL A 1 102 ? 7.279 7.200 3.073 1.00 89.62 102 VAL A O 1
ATOM 769 N N . MET A 1 103 ? 7.308 5.470 1.638 1.00 86.50 103 MET A N 1
ATOM 770 C CA . MET A 1 103 ? 8.011 4.539 2.516 1.00 86.50 103 MET A CA 1
ATOM 771 C C . MET A 1 103 ? 9.373 4.181 1.914 1.00 86.50 103 MET A C 1
ATOM 773 O O . MET A 1 103 ? 9.447 3.896 0.713 1.00 86.50 103 MET A O 1
ATOM 777 N N . PRO A 1 104 ? 10.450 4.166 2.720 1.00 85.56 104 PRO A N 1
ATOM 778 C CA . PRO A 1 104 ? 11.754 3.722 2.255 1.00 85.56 104 PRO A CA 1
ATOM 779 C C . PRO A 1 104 ? 11.729 2.225 1.941 1.00 85.56 104 PRO A C 1
ATOM 781 O O . PRO A 1 104 ? 11.155 1.409 2.674 1.00 85.56 104 PRO A O 1
ATOM 784 N N . VAL A 1 105 ? 12.392 1.860 0.851 1.00 83.81 105 VAL A N 1
ATOM 785 C CA . VAL A 1 105 ? 12.505 0.475 0.413 1.00 83.81 105 VAL A CA 1
ATOM 786 C C . VAL A 1 105 ? 13.833 -0.111 0.858 1.00 83.81 105 VAL A C 1
ATOM 788 O O . VAL A 1 105 ? 14.897 0.468 0.669 1.00 83.81 105 VAL A O 1
ATOM 791 N N . SER A 1 106 ? 13.756 -1.316 1.411 1.00 82.31 106 SER A N 1
ATOM 792 C CA . SER A 1 106 ? 14.886 -2.220 1.574 1.00 82.31 106 SER A CA 1
ATOM 793 C C . SER A 1 106 ? 14.501 -3.592 1.023 1.00 82.31 106 SER A C 1
ATOM 795 O O . SER A 1 106 ? 13.312 -3.921 0.920 1.00 82.31 106 SER A O 1
ATOM 797 N N . SER A 1 107 ? 15.494 -4.421 0.696 1.00 78.94 107 SER A N 1
ATOM 798 C CA . SER A 1 107 ? 15.265 -5.817 0.300 1.00 78.94 107 SER A CA 1
ATOM 799 C C . SER A 1 107 ? 14.455 -6.575 1.358 1.00 78.94 107 SER A C 1
ATOM 801 O O . SER A 1 107 ? 13.502 -7.277 1.023 1.00 78.94 107 SER A O 1
ATOM 803 N N . GLN A 1 108 ? 14.760 -6.337 2.637 1.00 82.38 108 GLN A N 1
ATOM 804 C CA . GLN A 1 108 ? 14.017 -6.877 3.773 1.00 82.38 108 GLN A CA 1
ATOM 805 C C . GLN A 1 108 ? 12.546 -6.440 3.762 1.00 82.38 108 GLN A C 1
ATOM 807 O O . GLN A 1 108 ? 11.666 -7.279 3.948 1.00 82.38 108 GLN A O 1
ATOM 812 N N . ASN A 1 109 ? 12.262 -5.158 3.511 1.00 82.31 109 ASN A N 1
ATOM 813 C CA . ASN A 1 109 ? 10.896 -4.634 3.501 1.00 82.31 109 ASN A CA 1
ATOM 814 C C . ASN A 1 109 ? 10.062 -5.232 2.361 1.00 82.31 109 ASN A C 1
ATOM 816 O O . ASN A 1 109 ? 8.916 -5.626 2.578 1.00 82.31 109 ASN A O 1
ATOM 820 N N . LEU A 1 110 ? 10.648 -5.359 1.166 1.00 83.88 110 LEU A N 1
ATOM 821 C CA . LEU A 1 110 ? 9.985 -5.976 0.012 1.00 83.88 110 LEU A CA 1
ATOM 822 C C . LEU A 1 110 ? 9.735 -7.469 0.206 1.00 83.88 110 LEU A C 1
ATOM 824 O O . LEU A 1 110 ? 8.695 -7.981 -0.211 1.00 83.88 110 LEU A O 1
ATOM 828 N N . ASP A 1 111 ? 10.674 -8.176 0.833 1.00 85.50 111 ASP A N 1
ATOM 829 C CA . ASP A 1 111 ? 10.492 -9.589 1.150 1.00 85.50 111 ASP A CA 1
ATOM 830 C C . ASP A 1 111 ? 9.411 -9.790 2.201 1.00 85.50 111 ASP A C 1
ATOM 832 O O . ASP A 1 111 ? 8.594 -10.699 2.066 1.00 85.50 111 ASP A O 1
ATOM 836 N N . PHE A 1 112 ? 9.330 -8.914 3.196 1.00 84.94 112 PHE A N 1
ATOM 837 C CA . PHE A 1 112 ? 8.246 -8.958 4.166 1.00 84.94 112 PHE A CA 1
ATOM 838 C C . PHE A 1 112 ? 6.893 -8.660 3.516 1.00 84.94 112 PHE A C 1
ATOM 840 O O . PHE A 1 112 ? 5.935 -9.384 3.754 1.00 84.94 112 PHE A O 1
ATOM 847 N N . PHE A 1 113 ? 6.827 -7.657 2.635 1.00 85.19 113 PHE A N 1
ATOM 848 C CA . PHE A 1 113 ? 5.621 -7.318 1.880 1.00 85.19 113 PHE A CA 1
ATOM 849 C C . PHE A 1 113 ? 5.135 -8.480 1.000 1.00 85.19 113 PHE A C 1
ATOM 851 O O . PHE A 1 113 ? 3.950 -8.811 1.000 1.00 85.19 113 PHE A O 1
ATOM 858 N N . GLY A 1 114 ? 6.048 -9.135 0.277 1.00 87.56 114 GLY A N 1
ATOM 859 C CA . GLY A 1 114 ? 5.713 -10.243 -0.620 1.00 87.56 114 GLY A CA 1
ATOM 860 C C . GLY A 1 114 ? 5.316 -11.547 0.080 1.00 87.56 114 GLY A C 1
ATOM 861 O O . GLY A 1 114 ? 4.775 -12.428 -0.583 1.00 87.56 114 GLY A O 1
ATOM 862 N N . ASN A 1 115 ? 5.586 -11.675 1.383 1.00 90.19 115 ASN A N 1
ATOM 863 C CA . ASN A 1 115 ? 5.255 -12.852 2.197 1.00 90.19 115 ASN A CA 1
ATOM 864 C C . ASN A 1 115 ? 4.253 -12.543 3.322 1.00 90.19 115 ASN A C 1
ATOM 866 O O . ASN A 1 115 ? 4.038 -13.379 4.200 1.00 90.19 115 ASN A O 1
ATOM 870 N N . ALA A 1 116 ? 3.677 -11.344 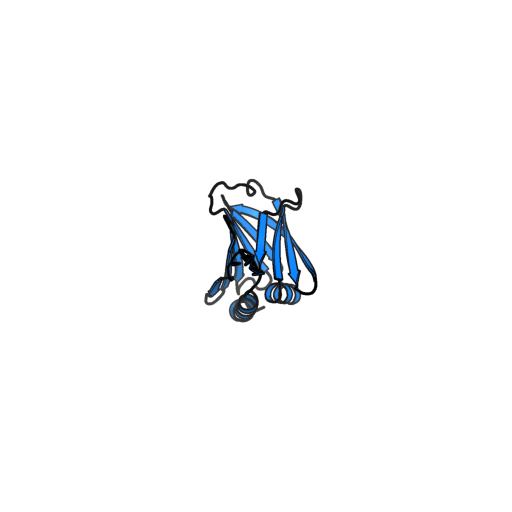3.336 1.00 91.19 116 ALA A N 1
ATOM 871 C CA . ALA A 1 116 ? 2.773 -10.930 4.391 1.00 91.19 116 ALA A CA 1
ATOM 872 C C . ALA A 1 116 ? 1.445 -11.692 4.357 1.00 91.19 116 ALA A C 1
ATOM 874 O O . ALA A 1 116 ? 0.942 -12.082 3.305 1.00 91.19 116 ALA A O 1
ATOM 875 N N . GLU A 1 117 ? 0.861 -11.848 5.537 1.00 93.69 117 GLU A N 1
ATOM 876 C CA . GLU A 1 117 ? -0.519 -12.270 5.745 1.00 93.69 117 GLU A CA 1
ATOM 877 C C . GLU A 1 117 ? -1.462 -11.061 5.712 1.00 93.69 117 GLU A C 1
ATOM 879 O O . GLU A 1 117 ? -2.508 -11.111 5.064 1.00 93.69 117 GLU A O 1
ATOM 884 N N . SER A 1 118 ? -1.076 -9.957 6.361 1.00 94.25 118 SER A N 1
ATOM 885 C CA . SER A 1 118 ? -1.900 -8.749 6.451 1.00 94.25 118 SER A CA 1
ATOM 886 C C . SER A 1 118 ? -1.082 -7.461 6.486 1.00 94.25 118 SER A C 1
ATOM 888 O O . SER A 1 118 ? 0.045 -7.444 6.986 1.00 94.25 118 SER A O 1
ATOM 890 N N . LEU A 1 119 ? -1.699 -6.372 6.033 1.00 93.44 119 LEU A N 1
ATOM 891 C CA . LEU A 1 119 ? -1.232 -4.993 6.160 1.00 93.44 119 LEU A CA 1
ATOM 892 C C . LEU A 1 119 ? -2.323 -4.166 6.849 1.00 93.44 119 LEU A C 1
ATOM 894 O O . LEU A 1 119 ? -3.476 -4.192 6.431 1.00 93.44 119 LEU A O 1
ATOM 898 N N . SER A 1 120 ? -1.970 -3.412 7.884 1.00 94.44 120 SER A N 1
ATOM 899 C CA . SER A 1 120 ? -2.838 -2.411 8.511 1.00 94.44 120 SER A CA 1
ATOM 900 C C . SER A 1 120 ? -2.140 -1.063 8.493 1.00 94.44 120 SER A C 1
ATOM 902 O O . SER A 1 120 ? -0.940 -0.995 8.733 1.00 94.44 120 SER A O 1
ATOM 904 N N . VAL A 1 121 ? -2.874 0.007 8.213 1.00 92.69 121 VAL A N 1
ATOM 905 C CA . VAL A 1 121 ? -2.385 1.376 8.379 1.00 92.69 121 VAL A CA 1
ATOM 906 C C . VAL A 1 121 ? -3.212 2.044 9.458 1.00 92.69 121 VAL A C 1
ATOM 908 O O . VAL A 1 121 ? -4.443 2.004 9.428 1.00 92.69 121 VAL A O 1
ATOM 911 N N . GLN A 1 122 ? -2.518 2.636 10.420 1.00 92.50 122 GLN A N 1
ATOM 912 C CA . GLN A 1 122 ? -3.103 3.267 11.591 1.00 92.50 122 GLN A CA 1
ATOM 913 C C . GLN A 1 122 ? -2.637 4.710 11.705 1.00 92.50 122 GLN A C 1
ATOM 915 O O . GLN A 1 122 ? -1.484 5.016 11.404 1.00 92.50 122 GLN A O 1
ATOM 920 N N . ASP A 1 123 ? -3.516 5.575 12.194 1.00 89.88 123 ASP A N 1
ATOM 921 C CA . ASP A 1 123 ? -3.113 6.865 12.744 1.00 89.88 123 ASP A CA 1
ATOM 922 C C . ASP A 1 123 ? -2.294 6.615 14.019 1.00 89.88 123 ASP A C 1
ATOM 924 O O . ASP A 1 123 ? -2.746 5.943 14.949 1.00 89.88 123 ASP A O 1
ATOM 928 N N . GLN A 1 124 ? -1.068 7.137 14.060 1.00 90.00 124 GLN A N 1
ATOM 929 C CA . GLN A 1 124 ? -0.153 6.920 15.176 1.00 90.00 124 GLN A CA 1
ATOM 930 C C . GLN A 1 124 ? -0.590 7.644 16.460 1.00 90.00 124 GLN A C 1
ATOM 932 O O . GLN A 1 124 ? -0.251 7.193 17.552 1.00 90.00 124 GLN A O 1
ATOM 937 N N . ALA A 1 125 ? -1.316 8.757 16.352 1.00 87.50 125 ALA A N 1
ATOM 938 C CA . ALA A 1 125 ? -1.768 9.536 17.500 1.00 87.50 125 ALA A CA 1
ATOM 939 C C . ALA A 1 125 ? -2.996 8.908 18.170 1.00 87.50 125 ALA A C 1
ATOM 941 O O . ALA A 1 125 ? -3.053 8.826 19.396 1.00 87.50 125 ALA A O 1
ATOM 942 N N . SER A 1 126 ? -3.975 8.472 17.375 1.00 87.75 126 SER A N 1
ATOM 943 C CA . SER A 1 126 ? -5.229 7.903 17.889 1.00 87.75 126 SER A CA 1
ATOM 944 C C . SER A 1 126 ? -5.207 6.377 18.022 1.00 87.75 126 SER A C 1
ATOM 946 O O . SER A 1 126 ? -6.039 5.813 18.730 1.00 87.75 126 SER A O 1
ATOM 948 N N . GLY A 1 127 ? -4.287 5.691 17.334 1.00 89.25 127 GLY A N 1
ATOM 949 C CA . GLY A 1 127 ? -4.285 4.231 17.199 1.00 89.25 127 GLY A CA 1
ATOM 950 C C . GLY A 1 127 ? -5.420 3.701 16.316 1.00 89.25 127 GLY A C 1
ATOM 951 O O . GLY A 1 127 ? -5.611 2.487 16.209 1.00 89.25 127 GLY A O 1
ATOM 952 N N . GLN A 1 128 ? -6.196 4.586 15.685 1.00 89.25 128 GLN A N 1
ATOM 953 C CA . GLN A 1 128 ? -7.309 4.192 14.837 1.00 89.25 128 GLN A CA 1
ATOM 954 C C . GLN A 1 128 ? -6.792 3.517 13.566 1.00 89.25 128 GLN A C 1
ATOM 956 O O . GLN A 1 128 ? -5.954 4.062 12.849 1.00 89.25 128 GLN A O 1
ATOM 961 N N . THR A 1 129 ? -7.336 2.340 13.251 1.00 91.38 129 THR A N 1
ATOM 962 C CA . THR A 1 129 ? -7.076 1.678 11.968 1.00 91.38 129 THR A CA 1
ATOM 963 C C . THR A 1 129 ? -7.829 2.390 10.853 1.00 91.38 129 THR A C 1
ATOM 965 O O . THR A 1 129 ? -9.055 2.470 10.877 1.00 91.38 129 THR A O 1
ATOM 968 N N . ILE A 1 130 ? -7.075 2.893 9.879 1.00 89.75 130 ILE A N 1
ATOM 969 C CA . ILE A 1 130 ? -7.582 3.562 8.678 1.00 89.75 130 ILE A CA 1
ATOM 970 C C . ILE A 1 130 ? -7.975 2.519 7.637 1.00 89.75 130 ILE A C 1
ATOM 972 O O . ILE A 1 130 ? -9.036 2.601 7.026 1.00 89.75 130 ILE A O 1
ATOM 976 N N . VAL A 1 131 ? -7.113 1.524 7.441 1.00 92.06 131 VAL A N 1
ATOM 977 C CA . VAL A 1 131 ? -7.364 0.397 6.545 1.00 92.06 131 VAL A CA 1
ATOM 978 C C . VAL A 1 131 ? -6.659 -0.835 7.085 1.00 92.06 131 VAL A C 1
ATOM 980 O O . VAL A 1 131 ? -5.573 -0.748 7.660 1.00 92.06 131 VAL A O 1
ATOM 983 N N . GLN A 1 132 ? -7.280 -1.991 6.900 1.00 94.44 132 GLN A N 1
ATOM 984 C CA . GLN A 1 132 ? -6.666 -3.283 7.150 1.00 94.44 132 GLN A CA 1
ATOM 985 C C . GLN A 1 132 ? -7.022 -4.210 6.007 1.00 94.44 132 GLN A C 1
ATOM 987 O O . GLN A 1 132 ? -8.186 -4.314 5.634 1.00 94.44 132 GLN A O 1
ATOM 992 N N . THR A 1 133 ? -6.014 -4.887 5.476 1.00 93.12 133 THR A N 1
ATOM 993 C CA . THR A 1 133 ? -6.180 -5.788 4.353 1.00 93.12 133 THR A CA 1
ATOM 994 C C . THR A 1 133 ? -5.384 -7.080 4.503 1.00 93.12 133 THR A C 1
ATOM 996 O O . THR A 1 133 ? -4.361 -7.127 5.194 1.00 93.12 133 THR A O 1
ATOM 999 N N . GLY A 1 134 ? -5.871 -8.134 3.849 1.00 92.81 134 GLY A N 1
ATOM 1000 C CA . GLY A 1 134 ? -5.098 -9.338 3.591 1.00 92.81 134 GLY A CA 1
ATOM 1001 C C . GLY A 1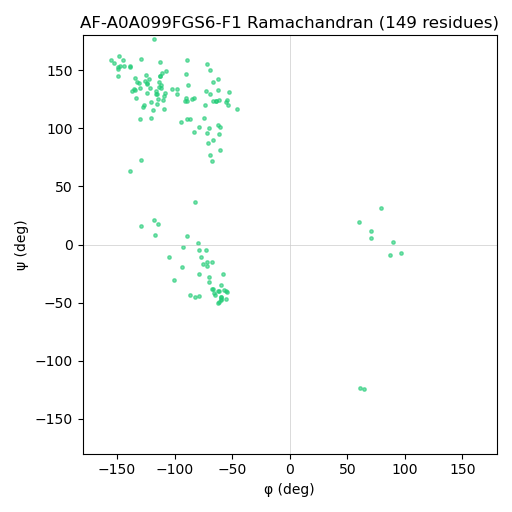 134 ? -4.034 -9.075 2.527 1.00 92.81 134 GLY A C 1
ATOM 1002 O O . GLY A 1 134 ? -4.153 -8.188 1.696 1.00 92.81 134 GLY A O 1
ATOM 1003 N N . MET A 1 135 ? -2.966 -9.860 2.544 1.00 91.00 135 MET A N 1
ATOM 1004 C CA . MET A 1 135 ? -1.818 -9.680 1.647 1.00 91.00 135 MET A CA 1
ATOM 1005 C C . MET A 1 135 ? -1.664 -10.845 0.663 1.00 91.00 135 MET A C 1
ATOM 1007 O O . MET A 1 135 ? -0.625 -11.048 0.034 1.00 91.00 135 MET A O 1
ATOM 1011 N N . LYS A 1 136 ? -2.726 -11.635 0.480 1.00 87.56 136 LYS A N 1
ATOM 1012 C CA . LYS A 1 136 ? -2.722 -12.739 -0.479 1.00 87.56 136 LYS A CA 1
ATOM 1013 C C . LYS A 1 136 ? -2.501 -12.195 -1.896 1.00 87.56 136 LYS A C 1
ATOM 1015 O O . LYS A 1 136 ? -3.264 -11.369 -2.387 1.00 87.56 136 LYS A O 1
ATOM 1020 N N . GLY A 1 137 ? -1.469 -12.704 -2.569 1.00 82.00 137 GLY A N 1
ATOM 1021 C CA . GLY A 1 137 ? -1.117 -12.314 -3.940 1.00 82.00 137 GLY A CA 1
ATOM 1022 C C . GLY A 1 137 ? -0.025 -11.243 -4.049 1.00 82.00 137 GLY A C 1
ATOM 1023 O O . GLY A 1 137 ? 0.500 -11.031 -5.142 1.00 82.00 137 GLY A O 1
ATOM 1024 N N . THR A 1 138 ? 0.421 -10.642 -2.941 1.00 87.75 138 THR A N 1
ATOM 1025 C CA . THR A 1 138 ? 1.500 -9.631 -2.949 1.00 87.75 138 THR A CA 1
ATOM 1026 C C . THR A 1 138 ? 2.865 -10.213 -3.329 1.00 87.75 138 THR A C 1
ATOM 1028 O O . THR A 1 138 ? 3.761 -9.479 -3.747 1.00 87.75 138 THR A O 1
ATOM 1031 N N . GLY A 1 139 ? 3.029 -11.539 -3.301 1.00 88.25 139 GLY A N 1
ATOM 1032 C CA . GLY A 1 139 ? 4.212 -12.214 -3.841 1.00 88.25 139 GLY A CA 1
ATOM 1033 C C . GLY A 1 139 ? 4.453 -11.905 -5.326 1.00 88.25 139 GLY A C 1
ATOM 1034 O O . GLY A 1 139 ? 5.593 -11.656 -5.725 1.00 88.25 139 GLY A O 1
ATOM 1035 N N . ALA A 1 140 ? 3.389 -11.827 -6.134 1.00 89.44 140 ALA A N 1
ATOM 1036 C CA . ALA A 1 140 ? 3.487 -11.415 -7.536 1.00 89.44 140 ALA A CA 1
ATOM 1037 C C . ALA A 1 140 ? 3.828 -9.919 -7.669 1.00 89.44 140 ALA A C 1
ATOM 1039 O O . ALA A 1 140 ? 4.560 -9.535 -8.586 1.00 89.44 140 ALA A O 1
ATOM 1040 N N . ALA A 1 141 ? 3.360 -9.090 -6.726 1.00 90.06 141 ALA A N 1
ATOM 1041 C CA . ALA A 1 141 ? 3.723 -7.678 -6.642 1.00 90.06 141 ALA A CA 1
ATOM 1042 C C . ALA A 1 141 ? 5.226 -7.517 -6.428 1.00 90.06 141 ALA A C 1
ATOM 1044 O O . ALA A 1 141 ? 5.878 -6.815 -7.193 1.00 90.06 141 ALA A O 1
ATOM 1045 N N . ARG A 1 142 ? 5.791 -8.241 -5.452 1.00 91.19 142 ARG A N 1
ATOM 1046 C CA . ARG A 1 142 ? 7.227 -8.222 -5.146 1.00 91.19 142 ARG A CA 1
ATOM 1047 C C . ARG A 1 142 ? 8.078 -8.559 -6.370 1.00 91.19 142 ARG A C 1
ATOM 1049 O O . ARG A 1 142 ? 9.052 -7.864 -6.644 1.00 91.19 142 ARG A O 1
ATOM 1056 N N . ILE A 1 143 ? 7.715 -9.612 -7.105 1.00 91.81 143 ILE A N 1
ATOM 1057 C CA . ILE A 1 143 ? 8.447 -10.025 -8.313 1.00 91.81 143 ILE A CA 1
ATOM 1058 C C . ILE A 1 143 ? 8.392 -8.912 -9.364 1.00 91.81 143 ILE A C 1
ATOM 1060 O O . ILE A 1 143 ? 9.432 -8.465 -9.842 1.00 91.81 143 ILE A O 1
ATOM 1064 N N . ALA A 1 144 ? 7.196 -8.396 -9.658 1.00 92.19 144 ALA A N 1
ATOM 1065 C CA . ALA A 1 144 ? 7.023 -7.331 -10.641 1.00 92.19 144 ALA A CA 1
ATOM 1066 C C . ALA A 1 144 ? 7.772 -6.045 -10.252 1.00 92.19 144 ALA A C 1
ATOM 1068 O O . ALA A 1 144 ? 8.381 -5.398 -11.102 1.00 92.19 144 ALA A O 1
ATOM 1069 N N . MET A 1 145 ? 7.747 -5.686 -8.969 1.00 91.31 145 MET A N 1
ATOM 1070 C CA . MET A 1 145 ? 8.461 -4.540 -8.414 1.00 91.31 145 MET A CA 1
ATOM 1071 C C . MET A 1 145 ? 9.974 -4.666 -8.641 1.00 91.31 145 MET A C 1
ATOM 1073 O O . MET A 1 145 ? 10.582 -3.728 -9.153 1.00 91.31 145 MET A O 1
ATOM 1077 N N . ARG A 1 146 ? 10.575 -5.832 -8.361 1.00 90.44 146 ARG A N 1
ATOM 1078 C CA . ARG A 1 146 ? 12.000 -6.090 -8.653 1.00 90.44 146 ARG A CA 1
ATOM 1079 C C . ARG A 1 146 ? 12.307 -5.958 -10.148 1.00 90.44 146 ARG A C 1
ATOM 1081 O O . ARG A 1 146 ? 13.220 -5.234 -10.530 1.00 90.44 146 ARG A O 1
ATOM 1088 N N . GLU A 1 147 ? 11.493 -6.575 -11.005 1.00 92.00 147 GLU A N 1
ATOM 1089 C CA . GLU A 1 147 ? 11.683 -6.551 -12.466 1.00 92.00 147 GLU A CA 1
ATOM 1090 C C . GLU A 1 147 ? 11.599 -5.139 -13.075 1.00 92.00 147 GLU A C 1
ATOM 1092 O O . GLU A 1 147 ? 12.334 -4.798 -14.008 1.00 92.00 147 GLU A O 1
ATOM 1097 N N . ARG A 1 148 ? 10.662 -4.314 -12.595 1.00 92.75 148 ARG A N 1
ATOM 1098 C CA . ARG A 1 148 ? 10.303 -3.042 -13.244 1.00 92.75 148 ARG A CA 1
ATOM 1099 C C . ARG A 1 148 ? 10.920 -1.817 -12.590 1.00 92.75 148 ARG A C 1
ATOM 1101 O O . ARG A 1 148 ? 11.181 -0.851 -13.306 1.00 92.75 148 ARG A O 1
ATOM 1108 N N . CYS A 1 149 ? 11.150 -1.855 -11.281 1.00 90.69 149 CYS A N 1
ATOM 1109 C CA . CYS A 1 149 ? 11.639 -0.715 -10.508 1.00 90.69 149 CYS A CA 1
ATOM 1110 C C . CYS A 1 149 ? 13.123 -0.831 -10.130 1.00 90.69 149 CYS A C 1
ATOM 1112 O O . CYS A 1 149 ? 13.714 0.176 -9.764 1.00 90.69 149 CYS A O 1
ATOM 1114 N N . GLY A 1 150 ? 13.752 -1.999 -10.321 1.00 83.19 150 GLY A N 1
ATOM 1115 C CA . GLY A 1 150 ? 15.206 -2.156 -10.184 1.00 83.19 150 GLY A CA 1
ATOM 1116 C C . GLY A 1 150 ? 15.702 -2.264 -8.742 1.00 83.19 150 GLY A C 1
ATOM 1117 O O . GLY A 1 150 ? 16.806 -1.807 -8.459 1.00 83.19 150 GLY A O 1
ATOM 1118 N N . PHE A 1 151 ? 14.876 -2.833 -7.860 1.00 74.25 151 PHE A N 1
ATOM 1119 C CA . PHE A 1 151 ? 15.256 -3.199 -6.493 1.00 74.25 151 PHE A CA 1
ATOM 1120 C C . PHE A 1 151 ? 16.224 -4.385 -6.443 1.00 74.25 151 PHE A C 1
ATOM 1122 O O . PHE A 1 151 ? 16.096 -5.280 -7.313 1.00 74.25 151 PHE A O 1
#

Secondary structure (DSSP, 8-state):
------------------PPPPEEEE-SSEEEEEEEETTEEEEEEEETTEEEEEEEEEEETTS--TT-SS-EEEEEEEE-TTS-EEEEEEEEEE-SSEEEEEEE--HHHHHHHHT-SEEEEEETTT--EEEEEE-TTHHHHHHHHHHHH--

Nearest PDB structures (foldseek):
  7te3-assembly1_A  TM=4.377E-01  e=6.953E-03  Homo sapiens
  4ue0-assembly1_C  TM=3.613E-01  e=9.196E-03  Bovine adenovirus 4
  3rpx-assembly1_C  TM=4.402E-01  e=1.019E-01  Homo sapiens
  5gw7-assembly1_A  TM=2.462E-01  e=1.078E-01  Escherichia coli K-12
  5ca3-assembly1_A  TM=2.198E-01  e=8.615E-02  Escherichia coli K-12

Radius of gyration: 19.26 Å; Cα contacts (8 Å, |Δi|>4): 323; chains: 1; bounding box: 56×64×38 Å

Organism: NCBI:txid690417

Sequence (151 aa):
MKVTCISLCLSALLWGSAAGAWTLNKSANSVTANEIVGDRAISITCYRHAPDRITISISDLSQTGRGFERETPLMAWVRLPDGRTMKWSFSGVPEGPAFAGVMPVSSQNLDFFGNAESLSVQDQASGQTIVQTGMKGTGAARIAMRERCGF

Foldseek 3Di:
DDDDDDDDPPPPPPPPPPFFAFDWDADQFKIKTWGDDDQKIWIWMAGQVCLFKIKIKIAGNVQPLVPQPAWFWKKKWFAAPVGDIDIFIWIWHRDRRMTITMTTDDPVVLVSLLRTQKIWMARPVPRDTPDIGGSHNCVVVSVSCCVRRVD

Solvent-accessible surface area (backbone atoms only — not comparable to full-atom values): 8209 Å² total; per-re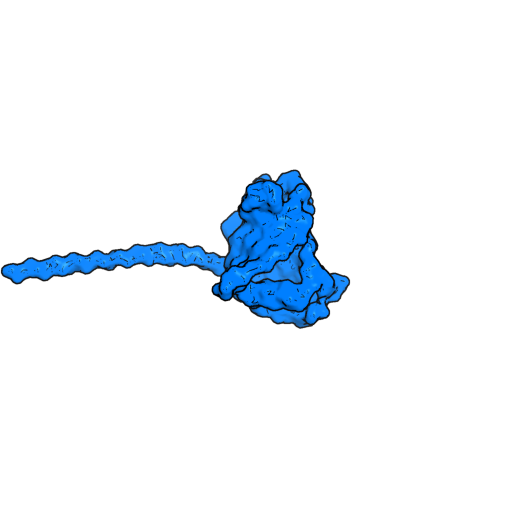sidue (Å²): 140,83,87,81,83,83,77,81,79,79,77,77,79,76,76,68,74,80,66,50,62,49,42,80,48,77,52,88,46,25,32,35,35,33,38,61,54,91,57,33,37,42,36,43,32,39,32,40,94,41,53,57,38,33,39,40,35,42,35,38,73,77,64,74,26,82,94,29,88,55,74,42,55,29,32,40,39,38,29,33,81,87,68,53,70,50,77,45,76,33,56,28,45,51,60,66,34,17,34,43,28,63,41,81,53,45,75,68,55,45,52,48,52,28,55,20,44,29,42,34,35,22,39,64,88,80,66,46,73,76,47,70,45,63,27,57,58,28,44,60,45,39,53,48,37,36,75,30,16,67,97

Mean predicted aligned error: 8.49 Å

pLDDT: mean 83.79, std 16.18, range [33.38, 95.62]